Protein AF-A0A953TEG8-F1 (afdb_monomer_lite)

Radius of gyration: 15.18 Å; chains: 1; bounding box: 31×36×38 Å

pLDDT: mean 89.41, std 11.36, range [36.59, 98.0]

Structure (mmCIF, N/CA/C/O backbone):
data_AF-A0A953TEG8-F1
#
_entry.id   AF-A0A953TEG8-F1
#
loop_
_atom_site.group_PDB
_atom_site.id
_atom_site.type_symbol
_atom_site.label_atom_id
_atom_site.label_alt_id
_atom_site.label_comp_id
_atom_site.label_asym_id
_atom_site.label_entity_id
_atom_site.label_seq_id
_atom_site.pdbx_PDB_ins_code
_atom_site.Cartn_x
_atom_site.Cartn_y
_atom_site.Cartn_z
_atom_site.occupancy
_atom_site.B_iso_or_equiv
_atom_site.auth_seq_id
_atom_site.auth_comp_id
_atom_site.auth_asym_id
_atom_site.auth_atom_id
_atom_site.pdbx_PDB_model_num
ATOM 1 N N . MET A 1 1 ? 9.273 -15.640 18.720 1.00 50.25 1 MET A N 1
ATOM 2 C CA . MET A 1 1 ? 8.489 -15.093 17.585 1.00 50.25 1 MET A CA 1
ATOM 3 C C . MET A 1 1 ? 7.107 -15.757 17.525 1.00 50.25 1 MET A C 1
ATOM 5 O O . MET A 1 1 ? 6.851 -16.540 16.621 1.00 50.25 1 MET A O 1
ATOM 9 N N . SER A 1 2 ? 6.221 -15.516 18.503 1.00 67.19 2 SER A N 1
ATOM 10 C CA . SER A 1 2 ? 4.896 -16.177 18.557 1.00 67.19 2 SER A CA 1
ATOM 11 C C . SER A 1 2 ? 3.729 -15.282 18.980 1.00 67.19 2 SER A C 1
ATOM 13 O O . SER A 1 2 ? 2.612 -15.777 19.004 1.00 67.19 2 SER A O 1
ATOM 15 N N . LEU A 1 3 ? 3.955 -14.003 19.303 1.00 76.81 3 LEU A N 1
ATOM 16 C CA . LEU A 1 3 ? 2.916 -13.146 19.890 1.00 76.81 3 LEU A CA 1
ATOM 17 C C . LEU A 1 3 ? 1.739 -12.881 18.934 1.00 76.81 3 LEU A C 1
ATOM 19 O O . LEU A 1 3 ? 0.609 -12.800 19.384 1.00 76.81 3 LEU A O 1
ATOM 23 N N . PHE A 1 4 ? 2.000 -12.828 17.627 1.00 81.31 4 PHE A N 1
ATOM 24 C CA . PHE A 1 4 ? 1.013 -12.444 16.609 1.00 81.31 4 PHE A CA 1
ATOM 25 C C . PHE A 1 4 ? 0.633 -13.590 15.662 1.00 81.31 4 PHE A C 1
ATOM 27 O O . PHE A 1 4 ? 0.077 -13.370 14.592 1.00 81.31 4 PHE A O 1
ATOM 34 N N . ARG A 1 5 ? 0.978 -14.838 16.011 1.00 81.44 5 ARG A N 1
ATOM 35 C CA . ARG A 1 5 ? 0.771 -15.985 15.109 1.00 81.44 5 ARG A CA 1
ATOM 36 C C . ARG A 1 5 ? -0.701 -16.152 14.730 1.00 81.44 5 ARG A C 1
ATOM 38 O O . ARG A 1 5 ? -0.991 -16.420 13.569 1.00 81.44 5 ARG A O 1
ATOM 45 N N . ASP A 1 6 ? -1.595 -15.994 15.699 1.00 82.75 6 ASP A N 1
ATOM 46 C CA . ASP A 1 6 ? -3.031 -16.155 15.475 1.00 82.75 6 ASP A CA 1
ATOM 47 C C . ASP A 1 6 ? -3.627 -14.967 14.709 1.00 82.75 6 ASP A C 1
ATOM 49 O O . ASP A 1 6 ? -4.498 -15.168 13.869 1.00 82.75 6 ASP A O 1
ATOM 53 N N . GLU A 1 7 ? -3.099 -13.758 14.919 1.00 80.62 7 GLU A N 1
ATOM 54 C CA . GLU A 1 7 ? -3.535 -12.536 14.227 1.00 80.62 7 GLU A CA 1
ATOM 55 C C . GLU A 1 7 ? -3.206 -12.555 12.726 1.00 80.62 7 GLU A C 1
ATOM 57 O O . GLU A 1 7 ? -3.976 -12.040 11.917 1.00 80.62 7 GLU A O 1
ATOM 62 N N . PHE A 1 8 ? -2.086 -13.176 12.340 1.00 82.44 8 PHE A N 1
ATOM 63 C CA . PHE A 1 8 ? -1.664 -13.288 10.938 1.00 82.44 8 PHE A CA 1
ATOM 64 C C . PHE A 1 8 ? -2.173 -14.543 10.220 1.00 82.44 8 PHE A C 1
ATOM 66 O O . PHE A 1 8 ? -1.921 -14.711 9.026 1.00 82.44 8 PHE A O 1
ATOM 73 N N . ARG A 1 9 ? -2.893 -15.435 10.909 1.00 85.00 9 ARG A N 1
ATOM 74 C CA . ARG A 1 9 ? -3.441 -16.649 10.294 1.00 85.00 9 ARG A CA 1
ATOM 75 C C . ARG A 1 9 ? -4.372 -16.280 9.134 1.00 85.00 9 ARG A C 1
ATOM 77 O O . ARG A 1 9 ? -5.260 -15.456 9.306 1.00 85.00 9 ARG A O 1
ATOM 84 N N . GLY A 1 10 ? -4.209 -16.900 7.968 1.00 86.06 10 GLY A N 1
ATOM 85 C CA . GLY A 1 10 ? -4.976 -16.581 6.755 1.00 86.06 10 GLY A CA 1
ATOM 86 C C . GLY A 1 10 ? -4.390 -15.445 5.906 1.00 86.06 10 GLY A C 1
ATOM 87 O O . GLY A 1 10 ? -4.811 -15.259 4.762 1.00 86.06 10 GLY A O 1
ATOM 88 N N . TYR A 1 11 ? -3.400 -14.717 6.428 1.00 87.00 11 TYR A N 1
ATOM 89 C CA . TYR A 1 11 ? -2.637 -13.687 5.719 1.00 87.00 11 TYR A CA 1
ATOM 90 C C . TYR A 1 11 ? -1.202 -14.146 5.445 1.00 87.00 11 TYR A C 1
ATOM 92 O O . TYR A 1 11 ? -0.269 -13.348 5.448 1.00 87.00 11 TYR A O 1
ATOM 100 N N . GLU A 1 12 ? -1.017 -15.441 5.202 1.00 90.06 12 GLU A N 1
ATOM 101 C CA . GLU A 1 12 ? 0.268 -15.988 4.788 1.00 90.06 12 GLU A CA 1
ATOM 102 C C . GLU A 1 12 ? 0.712 -15.350 3.469 1.00 90.06 12 GLU A C 1
ATOM 104 O O . GLU A 1 12 ? -0.113 -15.042 2.600 1.00 90.06 12 GLU A O 1
ATOM 109 N N . GLU A 1 13 ? 2.021 -15.166 3.338 1.00 91.06 13 GLU A N 1
ATOM 110 C CA . GLU A 1 13 ? 2.660 -14.786 2.083 1.00 91.06 13 GLU A CA 1
ATOM 111 C C . GLU A 1 13 ? 2.422 -15.872 1.018 1.00 91.06 13 GLU A C 1
ATOM 113 O O . GLU A 1 13 ? 2.275 -17.049 1.367 1.00 91.06 13 GLU A O 1
ATOM 118 N N . PRO A 1 14 ? 2.378 -15.503 -0.271 1.00 92.69 14 PRO A N 1
ATOM 119 C CA . PRO A 1 14 ? 2.248 -16.480 -1.343 1.00 92.69 14 PRO A CA 1
ATOM 120 C C . PRO A 1 14 ? 3.464 -17.411 -1.382 1.00 92.69 14 PRO A C 1
ATOM 122 O O . PRO A 1 14 ? 4.595 -16.995 -1.123 1.00 92.69 14 PRO A O 1
ATOM 125 N N . GLU A 1 15 ? 3.224 -18.679 -1.720 1.00 92.31 15 GLU A N 1
ATOM 126 C CA . GLU A 1 15 ? 4.282 -19.691 -1.839 1.00 92.31 15 GLU A CA 1
ATOM 127 C C . GLU A 1 15 ? 5.174 -19.449 -3.066 1.00 92.31 15 GLU A C 1
ATOM 129 O O . GLU A 1 15 ? 6.363 -19.771 -3.040 1.00 92.31 15 GLU A O 1
ATOM 134 N N . ASP A 1 16 ? 4.606 -18.855 -4.120 1.00 94.62 16 ASP A N 1
ATOM 135 C CA . ASP A 1 16 ? 5.293 -18.506 -5.360 1.00 94.62 16 ASP A CA 1
ATOM 136 C C . ASP A 1 16 ? 5.200 -16.996 -5.621 1.00 94.62 16 ASP A C 1
ATOM 138 O O . ASP A 1 16 ? 4.123 -16.396 -5.598 1.00 94.62 16 ASP A O 1
ATOM 142 N N . ILE A 1 17 ? 6.345 -16.379 -5.919 1.00 92.69 17 ILE A N 1
ATOM 143 C CA . ILE A 1 17 ? 6.432 -14.969 -6.302 1.00 92.69 17 ILE A CA 1
ATOM 144 C C . ILE A 1 17 ? 5.639 -14.673 -7.577 1.00 92.69 17 ILE A C 1
ATOM 146 O O . ILE A 1 17 ? 5.140 -13.557 -7.723 1.00 92.69 17 ILE A O 1
ATOM 150 N N . GLN A 1 18 ? 5.487 -15.657 -8.470 1.00 94.00 18 GLN A N 1
ATOM 151 C CA . GLN A 1 18 ? 4.759 -15.495 -9.725 1.00 94.00 18 GLN A CA 1
ATOM 152 C C . GLN A 1 18 ? 3.316 -15.037 -9.493 1.00 94.00 18 GLN A C 1
ATOM 154 O O . GLN A 1 18 ? 2.820 -14.205 -10.246 1.00 94.00 18 GLN A O 1
ATOM 159 N N . GLU A 1 19 ? 2.682 -15.469 -8.399 1.00 95.12 19 GLU A N 1
ATOM 160 C CA . GLU A 1 19 ? 1.339 -15.013 -8.037 1.00 95.12 19 GLU A CA 1
ATOM 161 C C . GLU A 1 19 ? 1.294 -13.485 -7.834 1.00 95.12 19 GLU A C 1
ATOM 163 O O . GLU A 1 19 ? 0.378 -12.814 -8.310 1.00 95.12 19 GLU A O 1
ATOM 168 N N . LEU A 1 20 ? 2.310 -12.900 -7.189 1.00 94.62 20 LEU A N 1
ATOM 169 C CA . LEU A 1 20 ? 2.398 -11.445 -7.014 1.00 94.62 20 LEU A CA 1
ATOM 170 C C . LEU A 1 20 ? 2.681 -10.722 -8.331 1.00 94.62 20 LEU A C 1
ATOM 172 O O . LEU A 1 20 ? 2.139 -9.638 -8.553 1.00 94.62 20 LEU A O 1
ATOM 176 N N . LEU A 1 21 ? 3.512 -11.309 -9.195 1.00 94.38 21 LEU A N 1
ATOM 177 C CA . LEU A 1 21 ? 3.813 -10.738 -10.508 1.00 94.38 21 LEU A CA 1
ATOM 178 C C . LEU A 1 21 ? 2.554 -10.699 -11.384 1.00 94.38 21 LEU A C 1
ATOM 180 O O . LEU A 1 21 ? 2.261 -9.663 -11.978 1.00 94.38 21 LEU A O 1
ATOM 184 N N . ASP A 1 22 ? 1.758 -11.768 -11.374 1.00 94.88 22 ASP A N 1
ATOM 185 C CA . ASP A 1 22 ? 0.495 -11.855 -12.112 1.00 94.88 22 ASP A CA 1
ATOM 186 C C . ASP A 1 22 ? -0.525 -10.817 -11.615 1.00 94.88 22 ASP A C 1
ATOM 188 O O . ASP A 1 22 ? -1.248 -10.207 -12.408 1.00 94.88 22 ASP A O 1
ATOM 192 N N . TYR A 1 23 ? -0.566 -10.559 -10.303 1.00 96.00 23 TYR A N 1
ATOM 193 C CA . TYR A 1 23 ? -1.401 -9.499 -9.735 1.00 96.00 23 TYR A CA 1
ATOM 194 C C . TYR A 1 23 ? -0.942 -8.087 -10.103 1.00 96.00 23 TYR A C 1
ATOM 196 O O . TYR A 1 23 ? -1.779 -7.186 -10.220 1.00 96.00 23 TYR A O 1
ATOM 204 N N . ALA A 1 24 ? 0.364 -7.877 -10.259 1.00 95.62 24 ALA A N 1
ATOM 205 C CA . ALA A 1 24 ? 0.942 -6.580 -10.582 1.00 95.62 24 ALA A CA 1
ATOM 206 C C . ALA A 1 24 ? 0.857 -6.239 -12.077 1.00 95.62 24 ALA A C 1
ATOM 208 O O . ALA A 1 24 ? 0.708 -5.063 -12.419 1.00 95.62 24 ALA A O 1
ATOM 209 N N . GLU A 1 25 ? 0.884 -7.248 -12.951 1.00 94.56 25 GLU A N 1
ATOM 210 C CA . GLU A 1 25 ? 0.963 -7.107 -14.410 1.00 94.56 25 GLU A CA 1
ATOM 211 C C . GLU A 1 25 ? -0.034 -6.098 -15.023 1.00 94.56 25 GLU A C 1
ATOM 213 O O . GLU A 1 25 ? 0.379 -5.293 -15.862 1.00 94.56 25 GLU A O 1
ATOM 218 N N . PRO A 1 26 ? -1.317 -6.020 -14.598 1.00 94.69 26 PRO A N 1
ATOM 219 C CA . PRO A 1 26 ? -2.257 -5.047 -15.157 1.00 94.69 26 PRO A CA 1
ATOM 220 C C . PRO A 1 26 ? -1.872 -3.585 -14.900 1.00 94.69 26 PRO A C 1
ATOM 222 O O . PRO A 1 26 ? -2.360 -2.696 -15.606 1.00 94.69 26 PRO A O 1
ATOM 225 N N . TYR A 1 27 ? -1.058 -3.326 -13.878 1.00 94.38 27 TYR A N 1
ATOM 226 C CA . TYR A 1 27 ? -0.698 -1.993 -13.396 1.00 94.38 27 TYR A CA 1
ATOM 227 C C . TYR A 1 27 ? 0.745 -1.625 -13.726 1.00 94.38 27 TYR A C 1
ATOM 229 O O . TYR A 1 27 ? 1.034 -0.463 -14.006 1.00 94.38 27 TYR A O 1
ATOM 237 N N . LEU A 1 28 ? 1.634 -2.611 -13.657 1.00 90.19 28 LEU A N 1
ATOM 238 C CA . LEU A 1 28 ? 3.073 -2.440 -13.691 1.00 90.19 28 LEU A CA 1
ATOM 239 C C . LEU A 1 28 ? 3.666 -3.689 -14.365 1.00 90.19 28 LEU A C 1
ATOM 241 O O . LEU A 1 28 ? 3.789 -4.716 -13.699 1.00 90.19 28 LEU A O 1
ATOM 245 N N . PRO A 1 29 ? 3.995 -3.638 -15.673 1.00 85.56 29 PRO A N 1
ATOM 246 C CA . PRO A 1 29 ? 4.454 -4.818 -16.402 1.00 85.56 29 PRO A CA 1
ATOM 247 C C . PRO A 1 29 ? 5.731 -5.377 -15.774 1.00 85.56 29 PRO A C 1
ATOM 249 O O . PRO A 1 29 ? 6.787 -4.732 -15.837 1.00 85.56 29 PRO A O 1
ATOM 252 N N . ALA A 1 30 ? 5.644 -6.565 -15.178 1.00 76.44 30 ALA A N 1
ATOM 253 C CA . ALA A 1 30 ? 6.689 -7.137 -14.330 1.00 76.44 30 ALA A CA 1
ATOM 254 C C . ALA A 1 30 ? 7.964 -7.455 -15.124 1.00 76.44 30 ALA A C 1
ATOM 256 O O . ALA A 1 30 ? 9.082 -7.315 -14.628 1.00 76.44 30 ALA A O 1
ATOM 257 N N . MET A 1 31 ? 7.798 -7.823 -16.397 1.00 73.12 31 MET A N 1
ATOM 258 C CA . MET A 1 31 ? 8.906 -8.160 -17.296 1.00 73.12 31 MET A CA 1
ATOM 259 C C . MET A 1 31 ? 9.668 -6.936 -17.814 1.00 73.12 31 MET A C 1
ATOM 261 O O . MET A 1 31 ? 10.823 -7.058 -18.212 1.00 73.12 31 MET A O 1
ATOM 265 N N . SER A 1 32 ? 9.027 -5.763 -17.835 1.00 75.75 32 SER A N 1
ATOM 266 C CA . SER A 1 32 ? 9.655 -4.509 -18.290 1.00 75.75 32 SER A CA 1
ATOM 267 C C . SER A 1 32 ? 10.084 -3.619 -17.131 1.00 75.75 32 SER A C 1
ATOM 269 O O . SER A 1 32 ? 10.918 -2.733 -17.304 1.00 75.75 32 SER A O 1
ATOM 271 N N . THR A 1 33 ? 9.520 -3.857 -15.949 1.00 75.94 33 THR A N 1
ATOM 272 C CA . THR A 1 33 ? 9.756 -3.049 -14.766 1.00 75.94 33 THR A CA 1
ATOM 273 C C . THR A 1 33 ? 10.208 -3.952 -13.636 1.00 75.94 33 THR A C 1
ATOM 275 O O . THR A 1 33 ? 9.403 -4.602 -12.989 1.00 75.94 33 THR A O 1
ATOM 27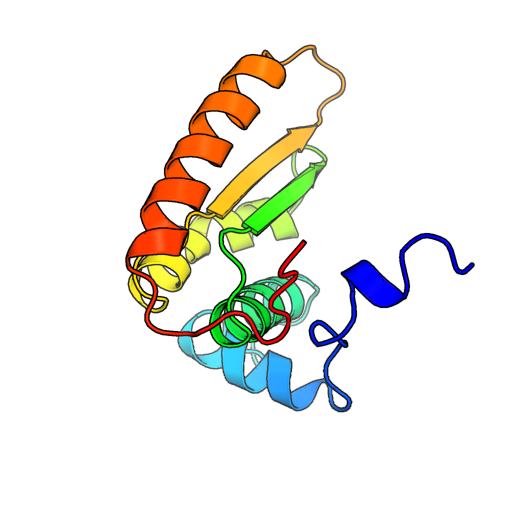8 N N . SER A 1 34 ? 11.513 -4.029 -13.402 1.00 73.81 34 SER A N 1
ATOM 279 C CA . SER A 1 34 ? 12.054 -4.785 -12.272 1.00 73.81 34 SER A CA 1
ATOM 280 C C . SER A 1 34 ? 12.064 -3.932 -11.004 1.00 73.81 34 SER A C 1
ATOM 282 O O . SER A 1 34 ? 12.395 -2.749 -11.055 1.00 73.81 34 SER A O 1
ATOM 284 N N . GLY A 1 35 ? 11.763 -4.540 -9.856 1.00 84.25 35 GLY A N 1
ATOM 285 C CA . GLY A 1 35 ? 11.977 -3.923 -8.546 1.00 84.25 35 GLY A CA 1
ATOM 286 C C . GLY A 1 35 ? 10.860 -4.176 -7.541 1.00 84.25 35 GLY A C 1
ATOM 287 O O . GLY A 1 35 ? 9.868 -4.849 -7.820 1.00 84.25 35 GLY A O 1
ATOM 288 N N . GLU A 1 36 ? 11.026 -3.598 -6.354 1.00 91.06 36 GLU A N 1
ATOM 289 C CA . GLU A 1 36 ? 10.123 -3.791 -5.214 1.00 91.06 36 GLU A CA 1
ATOM 290 C C . GLU A 1 36 ? 8.710 -3.258 -5.468 1.00 91.06 36 GLU A C 1
ATOM 292 O O . GLU A 1 36 ? 7.760 -3.785 -4.902 1.00 91.06 36 GLU A O 1
ATOM 297 N N . MET A 1 37 ? 8.544 -2.281 -6.365 1.00 93.19 37 MET A N 1
ATOM 298 C CA . MET A 1 37 ? 7.232 -1.725 -6.714 1.00 93.19 37 MET A CA 1
ATOM 299 C C . MET A 1 37 ? 6.285 -2.747 -7.339 1.00 93.19 37 MET A C 1
ATOM 301 O O . MET A 1 37 ? 5.103 -2.753 -7.013 1.00 93.19 37 MET A O 1
ATOM 305 N N . VAL A 1 38 ? 6.791 -3.671 -8.164 1.00 94.50 38 VAL A N 1
ATOM 306 C CA . VAL A 1 38 ? 5.966 -4.766 -8.703 1.00 94.50 38 VAL A CA 1
ATOM 307 C C . VAL A 1 38 ? 5.467 -5.650 -7.568 1.00 94.50 38 VAL A C 1
ATOM 309 O O . VAL A 1 38 ? 4.281 -5.951 -7.488 1.00 94.50 38 VAL A O 1
ATOM 312 N N . VAL A 1 39 ? 6.361 -6.009 -6.644 1.00 94.00 39 VAL A N 1
ATOM 313 C CA . VAL A 1 39 ? 6.021 -6.831 -5.479 1.00 94.00 39 VAL A CA 1
ATOM 314 C C . VAL A 1 39 ? 5.029 -6.098 -4.573 1.00 94.00 39 VAL A C 1
ATOM 316 O O . VAL A 1 39 ? 4.072 -6.707 -4.109 1.00 94.00 39 VAL A O 1
ATOM 319 N N . ASN A 1 40 ? 5.206 -4.794 -4.355 1.00 95.31 40 ASN A N 1
ATOM 320 C CA . ASN A 1 40 ? 4.342 -3.972 -3.507 1.00 95.31 40 ASN A CA 1
ATOM 321 C C . ASN A 1 40 ? 2.911 -3.871 -4.070 1.00 95.31 40 ASN A C 1
ATOM 323 O O . ASN A 1 40 ? 1.932 -4.131 -3.363 1.00 95.31 40 ASN A O 1
ATOM 327 N N . ILE A 1 41 ? 2.779 -3.596 -5.374 1.00 96.56 41 ILE A N 1
ATOM 328 C CA . ILE A 1 41 ? 1.480 -3.596 -6.061 1.00 96.56 41 ILE A CA 1
ATOM 329 C C . ILE A 1 41 ? 0.856 -4.997 -6.050 1.00 96.56 41 ILE A C 1
ATOM 331 O O . ILE A 1 41 ? -0.318 -5.141 -5.703 1.00 96.56 41 ILE A O 1
ATOM 335 N N . GLY A 1 42 ? 1.639 -6.033 -6.359 1.00 96.38 42 GLY A N 1
ATOM 336 C CA . GLY A 1 42 ? 1.187 -7.422 -6.327 1.00 96.38 42 GLY A CA 1
ATOM 337 C C . GLY A 1 42 ? 0.638 -7.819 -4.957 1.00 96.38 42 GLY A C 1
ATOM 338 O O . GLY A 1 42 ? -0.477 -8.331 -4.860 1.00 96.38 42 GLY A O 1
ATOM 339 N N . LYS A 1 43 ? 1.368 -7.504 -3.877 1.00 96.12 43 LYS A N 1
ATOM 340 C CA . LYS A 1 43 ? 0.944 -7.778 -2.494 1.00 96.12 43 LYS A CA 1
ATOM 341 C C . LYS A 1 43 ? -0.308 -7.008 -2.106 1.00 96.12 43 LYS A C 1
ATOM 343 O O . LYS A 1 43 ? -1.192 -7.573 -1.467 1.00 96.12 43 LYS A O 1
ATOM 348 N N . THR A 1 44 ? -0.407 -5.745 -2.515 1.00 97.00 44 THR A N 1
ATOM 349 C CA . THR A 1 44 ? -1.596 -4.918 -2.274 1.00 97.00 44 THR A CA 1
ATOM 350 C C . THR A 1 44 ? -2.847 -5.605 -2.825 1.00 97.00 44 THR A C 1
ATOM 352 O O . THR A 1 44 ? -3.841 -5.746 -2.115 1.00 97.00 44 THR A O 1
ATOM 355 N N . VAL A 1 45 ? -2.789 -6.100 -4.064 1.00 97.00 45 VAL A N 1
ATOM 356 C CA . VAL A 1 45 ? -3.910 -6.810 -4.699 1.00 97.00 45 VAL A CA 1
ATOM 357 C C . VAL A 1 45 ? -4.137 -8.185 -4.063 1.00 97.00 45 VAL A C 1
ATOM 359 O O . VAL A 1 45 ? -5.279 -8.534 -3.760 1.00 97.00 45 VAL A O 1
ATOM 362 N N . TYR A 1 46 ? -3.068 -8.949 -3.819 1.00 96.62 46 TYR A N 1
ATOM 363 C CA . TYR A 1 46 ? -3.123 -10.266 -3.177 1.00 96.62 46 TYR A CA 1
ATOM 364 C C . TYR A 1 46 ? -3.869 -10.209 -1.841 1.00 96.62 46 TYR A C 1
ATOM 366 O O . TYR A 1 46 ? -4.857 -10.916 -1.626 1.00 96.62 46 TYR A O 1
ATOM 374 N N . PHE A 1 47 ? -3.455 -9.304 -0.955 1.00 95.69 47 PHE A N 1
ATOM 375 C CA . PHE A 1 47 ? -4.061 -9.195 0.361 1.00 95.69 47 PHE A CA 1
ATOM 376 C C . PHE A 1 47 ? -5.423 -8.490 0.352 1.00 95.69 47 PHE A C 1
ATOM 378 O O . PHE A 1 47 ? -6.278 -8.825 1.176 1.00 95.69 47 PHE A O 1
ATOM 385 N N . ALA A 1 48 ? -5.689 -7.585 -0.599 1.00 95.12 48 ALA A N 1
ATOM 386 C CA . ALA A 1 48 ? -7.041 -7.066 -0.812 1.00 95.12 48 ALA A CA 1
ATOM 387 C C . ALA A 1 48 ? -8.030 -8.209 -1.103 1.00 95.12 48 ALA A C 1
ATOM 389 O O . ALA A 1 48 ? -9.111 -8.262 -0.511 1.00 95.12 48 ALA A O 1
ATOM 390 N N . ARG A 1 49 ? -7.625 -9.180 -1.935 1.00 93.00 49 ARG A N 1
ATOM 391 C CA . ARG A 1 49 ? -8.424 -10.373 -2.264 1.00 93.00 49 ARG A CA 1
ATOM 392 C C . ARG A 1 49 ? -8.519 -11.391 -1.125 1.00 93.00 49 ARG A C 1
ATOM 394 O O . ARG A 1 49 ? -9.503 -12.123 -1.063 1.00 93.00 49 ARG A O 1
ATOM 401 N N . LYS A 1 50 ? -7.572 -11.386 -0.181 1.00 92.88 50 LYS A N 1
ATOM 402 C CA . LYS A 1 50 ? -7.680 -12.089 1.117 1.00 92.88 50 LYS A CA 1
ATOM 403 C C . LYS A 1 50 ? -8.549 -11.349 2.147 1.00 92.88 50 LYS A C 1
ATOM 405 O O . LYS A 1 50 ? -8.686 -11.782 3.293 1.00 92.88 50 LYS A O 1
ATOM 410 N N . GLY A 1 51 ? -9.155 -10.234 1.748 1.00 92.81 51 GLY A N 1
ATOM 411 C CA . GLY A 1 51 ? -10.086 -9.494 2.579 1.00 92.81 51 GLY A CA 1
ATOM 412 C C . GLY A 1 51 ? -9.407 -8.580 3.591 1.00 92.81 51 GLY A C 1
ATOM 413 O O . GLY A 1 51 ? -9.983 -8.370 4.654 1.00 92.81 51 GLY A O 1
ATOM 414 N N . LEU A 1 52 ? -8.245 -7.991 3.298 1.00 93.25 52 LEU A N 1
ATOM 415 C CA . LEU A 1 52 ? -7.804 -6.807 4.049 1.00 93.25 52 LEU A CA 1
ATOM 416 C C . LEU A 1 52 ? -8.791 -5.643 3.893 1.00 93.25 52 LEU A C 1
ATOM 418 O O . LEU A 1 52 ? -9.564 -5.585 2.938 1.00 93.25 52 LEU A O 1
ATOM 422 N N . ASP A 1 53 ? -8.759 -4.715 4.849 1.00 95.75 53 ASP A N 1
ATOM 423 C CA . ASP A 1 53 ? -9.653 -3.548 4.899 1.00 95.75 53 ASP A CA 1
ATOM 424 C C . ASP A 1 53 ? -9.006 -2.242 4.432 1.00 95.75 53 ASP A C 1
ATOM 426 O O . ASP A 1 53 ? -9.676 -1.220 4.311 1.00 95.75 53 ASP A O 1
ATOM 430 N N . GLY A 1 54 ? -7.707 -2.278 4.163 1.00 96.56 54 GLY A N 1
ATOM 431 C CA . GLY A 1 54 ? -6.933 -1.140 3.702 1.00 96.56 54 GLY A CA 1
ATOM 432 C C . GLY A 1 54 ? -5.449 -1.477 3.636 1.00 96.56 54 GLY A C 1
ATOM 433 O O . GLY A 1 54 ? -5.018 -2.505 4.164 1.00 96.56 54 GLY A O 1
ATOM 434 N N . VAL A 1 55 ? -4.681 -0.602 2.994 1.00 97.44 55 VAL A N 1
ATOM 435 C CA . VAL A 1 55 ? -3.221 -0.685 2.912 1.00 97.44 55 VAL A CA 1
ATOM 436 C C . VAL A 1 55 ? -2.591 0.626 3.368 1.00 97.44 55 VAL A C 1
ATOM 438 O O . VAL A 1 55 ? -3.012 1.714 2.972 1.00 97.44 55 VAL A O 1
ATOM 441 N N . ILE A 1 56 ? -1.551 0.508 4.189 1.00 96.75 56 ILE A N 1
ATOM 442 C CA . ILE A 1 56 ? -0.660 1.612 4.523 1.00 96.75 56 ILE A CA 1
ATOM 443 C C . ILE A 1 56 ? 0.702 1.310 3.900 1.00 96.75 56 ILE A C 1
ATOM 445 O O . ILE A 1 56 ? 1.326 0.311 4.251 1.00 96.75 56 ILE A O 1
ATOM 449 N N . ASP A 1 57 ? 1.155 2.179 3.001 1.00 95.25 57 ASP A N 1
ATOM 450 C CA . ASP A 1 57 ? 2.506 2.149 2.441 1.00 95.25 57 ASP A CA 1
ATOM 451 C C . ASP A 1 57 ? 3.386 3.116 3.235 1.00 95.25 57 ASP A C 1
ATOM 453 O O . ASP A 1 57 ? 3.075 4.303 3.357 1.00 95.25 57 ASP A O 1
ATOM 457 N N . ILE A 1 58 ? 4.466 2.600 3.815 1.00 93.31 58 ILE A N 1
ATOM 458 C CA . ILE A 1 58 ? 5.413 3.382 4.604 1.00 93.31 58 ILE A CA 1
ATOM 459 C C . ILE A 1 58 ? 6.722 3.431 3.839 1.00 93.31 58 ILE A C 1
ATOM 461 O O . ILE A 1 58 ? 7.391 2.413 3.668 1.00 93.31 58 ILE A O 1
ATOM 465 N N . SER A 1 59 ? 7.109 4.632 3.432 1.00 92.31 59 SER A N 1
ATOM 466 C CA . SER A 1 59 ? 8.306 4.853 2.632 1.00 92.31 59 SER A CA 1
ATOM 467 C C . SER A 1 59 ? 9.130 6.009 3.210 1.00 92.31 59 SER A C 1
ATOM 469 O O . SER A 1 59 ? 8.563 6.988 3.700 1.00 92.31 59 SER A O 1
ATOM 471 N N . PRO A 1 60 ? 10.474 5.965 3.172 1.00 91.12 60 PRO A N 1
ATOM 472 C CA . PRO A 1 60 ? 11.260 7.162 3.441 1.00 91.12 60 PRO A CA 1
ATOM 473 C C . PRO A 1 60 ? 10.989 8.210 2.354 1.00 91.12 60 PRO A C 1
ATOM 475 O O . PRO A 1 60 ? 10.614 7.877 1.223 1.00 91.12 60 PRO A O 1
ATOM 478 N N . PHE A 1 61 ? 11.177 9.487 2.683 1.00 85.38 61 PHE A N 1
ATOM 479 C CA . PHE A 1 61 ? 11.067 10.555 1.691 1.00 85.38 61 PHE A CA 1
ATOM 480 C C . PHE A 1 61 ? 11.998 10.296 0.497 1.00 85.38 61 PHE A C 1
ATOM 482 O O . PHE A 1 61 ? 13.054 9.689 0.653 1.00 85.38 61 PHE A O 1
ATOM 489 N N . THR A 1 62 ? 11.556 10.708 -0.695 1.00 87.81 62 THR A N 1
ATOM 490 C CA . THR A 1 62 ? 12.184 10.433 -2.004 1.00 87.81 62 THR A CA 1
ATOM 491 C C . THR A 1 62 ? 12.374 8.959 -2.390 1.00 87.81 62 THR A C 1
ATOM 493 O O . THR A 1 62 ? 13.048 8.676 -3.383 1.00 87.81 62 THR A O 1
ATOM 496 N N . CYS A 1 63 ? 11.747 8.001 -1.695 1.00 92.62 63 CYS A N 1
ATOM 497 C CA . CYS A 1 63 ? 11.777 6.604 -2.122 1.00 92.62 63 CYS A CA 1
ATOM 498 C C . CYS A 1 63 ? 11.108 6.430 -3.497 1.00 92.62 63 CYS A C 1
ATOM 500 O O . CYS A 1 63 ? 9.900 6.615 -3.641 1.00 92.62 63 CYS A O 1
ATOM 502 N N . MET A 1 64 ? 11.887 6.023 -4.502 1.00 93.00 64 MET A N 1
ATOM 503 C CA . MET A 1 64 ? 11.393 5.750 -5.856 1.00 93.00 64 MET A CA 1
ATOM 504 C C . MET A 1 64 ? 10.255 4.718 -5.865 1.00 93.00 64 MET A C 1
ATOM 506 O O . MET A 1 64 ? 9.282 4.906 -6.588 1.00 93.00 64 MET A O 1
ATOM 510 N N . ASN A 1 65 ? 10.348 3.664 -5.044 1.00 91.50 65 ASN A N 1
ATOM 511 C CA . ASN A 1 65 ? 9.296 2.653 -4.914 1.00 91.50 65 ASN A CA 1
ATOM 512 C C . ASN A 1 65 ? 7.978 3.285 -4.433 1.00 91.50 65 ASN A C 1
ATOM 514 O O . ASN A 1 65 ? 6.957 3.152 -5.107 1.00 91.50 65 ASN A O 1
ATOM 518 N N . GLY A 1 66 ? 8.024 4.035 -3.326 1.00 92.75 66 GLY A N 1
ATOM 519 C CA . GLY A 1 66 ? 6.856 4.722 -2.773 1.00 92.75 66 GLY A CA 1
ATOM 520 C C . GLY A 1 66 ? 6.207 5.676 -3.777 1.00 92.75 66 GLY A C 1
ATOM 521 O O . GLY A 1 66 ? 4.998 5.608 -3.977 1.00 92.75 66 GLY A O 1
ATOM 522 N N . ILE A 1 67 ? 7.009 6.485 -4.483 1.00 94.44 67 ILE A N 1
ATOM 523 C CA . ILE A 1 67 ? 6.520 7.448 -5.488 1.00 94.44 67 ILE A CA 1
ATOM 524 C C . ILE A 1 67 ? 5.824 6.735 -6.653 1.00 94.44 67 ILE A C 1
ATOM 526 O O . ILE A 1 67 ? 4.745 7.145 -7.084 1.00 94.44 67 ILE A O 1
ATOM 530 N N . VAL A 1 68 ? 6.429 5.664 -7.178 1.00 94.38 68 VAL A N 1
ATOM 531 C CA . VAL A 1 68 ? 5.835 4.905 -8.285 1.00 94.38 68 VAL A CA 1
ATOM 532 C C . VAL A 1 68 ? 4.550 4.211 -7.836 1.00 94.38 68 VAL A C 1
ATOM 534 O O . VAL A 1 68 ? 3.543 4.283 -8.540 1.00 94.38 68 VAL A O 1
ATOM 537 N N . CYS A 1 69 ? 4.554 3.577 -6.662 1.00 95.69 69 CYS A N 1
ATOM 538 C CA . CYS A 1 69 ? 3.370 2.908 -6.134 1.00 95.69 69 CYS A CA 1
ATOM 539 C C . CYS A 1 69 ? 2.233 3.901 -5.862 1.00 95.69 69 CYS A C 1
ATOM 541 O O . CYS A 1 69 ? 1.096 3.639 -6.254 1.00 95.69 69 CYS A O 1
ATOM 543 N N . GLU A 1 70 ? 2.534 5.075 -5.298 1.00 95.94 70 GLU A N 1
ATOM 544 C CA . GLU A 1 70 ? 1.560 6.147 -5.058 1.00 95.94 70 GLU A CA 1
ATOM 545 C C . GLU A 1 70 ? 0.832 6.575 -6.333 1.00 95.94 70 GLU A C 1
ATOM 547 O O . GLU A 1 70 ? -0.389 6.734 -6.330 1.00 95.94 70 GLU A O 1
ATOM 552 N N . ALA A 1 71 ? 1.561 6.704 -7.444 1.00 95.94 71 ALA A N 1
ATOM 553 C CA . ALA A 1 71 ? 0.976 7.050 -8.736 1.00 95.94 71 ALA A CA 1
ATOM 554 C C . ALA A 1 71 ? 0.027 5.960 -9.276 1.00 95.94 71 ALA A C 1
ATOM 556 O O . ALA A 1 71 ? -0.883 6.252 -10.055 1.00 95.94 71 ALA A O 1
ATOM 557 N N . ILE A 1 72 ? 0.221 4.706 -8.861 1.00 96.44 72 ILE A N 1
ATOM 558 C CA . ILE A 1 72 ? -0.518 3.531 -9.340 1.00 96.44 72 ILE A CA 1
ATOM 559 C C . ILE A 1 72 ? -1.716 3.198 -8.438 1.00 96.44 72 ILE A C 1
ATOM 561 O O . ILE A 1 72 ? -2.758 2.738 -8.927 1.00 96.44 72 ILE A O 1
ATOM 565 N N . TYR A 1 73 ? -1.618 3.469 -7.135 1.00 97.56 73 TYR A N 1
ATOM 566 C CA . TYR A 1 73 ? -2.638 3.127 -6.146 1.00 97.56 73 TYR A CA 1
ATOM 567 C C . TYR A 1 73 ? -4.060 3.613 -6.453 1.00 97.56 73 TYR A C 1
ATOM 569 O O . TYR A 1 73 ? -4.987 2.854 -6.170 1.00 97.56 73 TYR A O 1
ATOM 577 N N . PRO A 1 74 ? -4.311 4.776 -7.089 1.00 97.94 74 PRO A N 1
ATOM 578 C CA . PRO A 1 74 ? -5.670 5.161 -7.471 1.00 97.94 74 PRO A CA 1
ATOM 579 C C . PRO A 1 74 ? -6.360 4.156 -8.403 1.00 97.94 74 PRO A C 1
ATOM 581 O O . PRO A 1 74 ? -7.578 3.968 -8.328 1.00 97.94 74 PRO A O 1
ATOM 584 N N . ARG A 1 75 ? -5.603 3.497 -9.291 1.00 98.00 75 ARG A N 1
ATOM 585 C CA . ARG A 1 75 ? -6.139 2.448 -10.166 1.00 98.00 75 ARG A CA 1
ATOM 586 C C . ARG A 1 75 ? -6.320 1.140 -9.403 1.00 98.00 75 ARG A C 1
ATOM 588 O O . ARG A 1 75 ? -7.398 0.563 -9.472 1.00 98.00 75 ARG A O 1
ATOM 595 N N . VAL A 1 76 ? -5.321 0.733 -8.618 1.00 97.94 76 VAL A N 1
ATOM 596 C CA . VAL A 1 76 ? -5.398 -0.472 -7.772 1.00 97.94 76 VAL A CA 1
ATOM 597 C C . VAL A 1 76 ? -6.584 -0.395 -6.815 1.00 97.94 76 VAL A C 1
ATOM 599 O O . VAL A 1 76 ? -7.348 -1.349 -6.709 1.00 97.94 76 VAL A O 1
ATOM 602 N N . SER A 1 77 ? -6.786 0.751 -6.164 1.00 97.94 77 SER A N 1
ATOM 603 C CA . SER A 1 77 ? -7.921 0.997 -5.278 1.00 97.94 77 SER A CA 1
ATOM 604 C C . SER A 1 77 ? -9.238 0.767 -6.015 1.00 97.94 77 SER A C 1
ATOM 606 O O . SER A 1 77 ? -10.048 -0.047 -5.579 1.00 97.94 77 SER A O 1
ATOM 608 N N . ARG A 1 78 ? -9.432 1.409 -7.175 1.00 97.81 78 ARG A N 1
ATOM 609 C CA . ARG A 1 78 ? -10.649 1.283 -7.994 1.00 97.81 78 ARG A CA 1
ATOM 610 C C . ARG A 1 78 ? -10.937 -0.160 -8.399 1.00 97.81 78 ARG A C 1
ATOM 612 O O . ARG A 1 78 ? -12.063 -0.622 -8.222 1.00 97.81 78 ARG A O 1
ATOM 619 N N . ASP A 1 79 ? -9.922 -0.856 -8.896 1.00 97.62 79 ASP A N 1
ATOM 620 C CA . ASP A 1 79 ? -10.036 -2.229 -9.390 1.00 97.62 79 ASP A CA 1
ATOM 621 C C . ASP A 1 79 ? -10.272 -3.224 -8.237 1.00 97.62 79 ASP A C 1
ATOM 623 O O . ASP A 1 79 ? -10.843 -4.295 -8.443 1.00 97.62 79 ASP A O 1
ATOM 627 N N . ASN A 1 80 ? -9.923 -2.840 -7.001 1.00 96.81 80 ASN A N 1
ATOM 628 C CA . ASN A 1 80 ? -10.161 -3.616 -5.786 1.00 96.81 80 ASN A CA 1
ATOM 629 C C . ASN A 1 80 ? -11.286 -3.019 -4.920 1.00 96.81 80 ASN A C 1
ATOM 631 O O . ASN A 1 80 ? -11.145 -2.834 -3.713 1.00 96.81 80 ASN A O 1
ATOM 635 N N . ALA A 1 81 ? -12.418 -2.701 -5.558 1.00 96.50 81 ALA A N 1
ATOM 636 C CA . ALA A 1 81 ? -13.643 -2.217 -4.913 1.00 96.50 81 ALA A CA 1
ATOM 637 C C . ALA A 1 81 ? -13.467 -0.940 -4.067 1.00 96.50 81 ALA A C 1
ATOM 639 O O . ALA A 1 81 ? -14.211 -0.698 -3.117 1.00 96.50 81 ALA A O 1
ATOM 640 N N . GLY A 1 82 ? -12.506 -0.088 -4.408 1.00 97.25 82 GLY A N 1
ATOM 641 C CA . GLY A 1 82 ? -12.204 1.142 -3.682 1.00 97.25 82 GLY A CA 1
ATOM 642 C C . GLY A 1 82 ? -11.572 0.898 -2.313 1.00 97.25 82 GLY A C 1
ATOM 643 O O . GLY A 1 82 ? -11.948 1.596 -1.369 1.00 97.25 82 GLY A O 1
ATOM 644 N N . ILE A 1 83 ? -10.690 -0.101 -2.182 1.00 97.75 83 ILE A N 1
ATOM 645 C CA . ILE A 1 83 ? -9.895 -0.319 -0.963 1.00 97.75 83 ILE A CA 1
ATOM 646 C C . ILE A 1 83 ? -9.082 0.948 -0.634 1.00 97.75 83 ILE A C 1
ATOM 648 O O . ILE A 1 83 ? -8.461 1.515 -1.542 1.00 97.75 83 ILE A O 1
ATOM 652 N N . PRO A 1 84 ? -9.095 1.447 0.616 1.00 98.00 84 PRO A N 1
ATOM 653 C CA . PRO A 1 84 ? -8.310 2.617 0.986 1.00 98.00 84 PRO A CA 1
ATOM 654 C C . PRO A 1 84 ? -6.825 2.265 1.029 1.00 98.00 84 PRO A C 1
ATOM 656 O O . PRO A 1 84 ? -6.425 1.286 1.658 1.00 98.00 84 PRO A O 1
ATOM 659 N N . ILE A 1 85 ? -6.012 3.084 0.365 1.00 98.00 85 ILE A N 1
ATOM 660 C CA . ILE A 1 85 ? -4.555 2.955 0.338 1.00 98.00 85 ILE A CA 1
ATOM 661 C C . ILE A 1 85 ? -3.967 4.310 0.722 1.00 98.00 85 ILE A C 1
ATOM 663 O O . ILE A 1 85 ? -4.354 5.328 0.140 1.00 98.00 85 ILE A O 1
ATOM 667 N N . ARG A 1 86 ? -3.075 4.344 1.715 1.00 95.81 86 ARG A N 1
ATOM 668 C CA . ARG A 1 86 ? -2.457 5.583 2.200 1.00 95.81 86 ARG A CA 1
ATOM 669 C C . ARG A 1 86 ? -0.942 5.451 2.267 1.00 95.81 86 ARG A C 1
ATOM 671 O O . ARG A 1 86 ? -0.434 4.581 2.964 1.00 95.81 86 ARG A O 1
ATOM 678 N N . ASN A 1 87 ? -0.246 6.376 1.611 1.00 93.69 87 ASN A N 1
ATOM 679 C CA . ASN A 1 87 ? 1.205 6.501 1.705 1.00 93.69 87 ASN A CA 1
ATOM 680 C C . ASN A 1 87 ? 1.583 7.464 2.831 1.00 93.69 87 ASN A C 1
ATOM 682 O O . ASN A 1 87 ? 1.093 8.597 2.864 1.00 93.69 87 ASN A O 1
ATOM 686 N N . PHE A 1 88 ? 2.478 7.031 3.715 1.00 92.88 88 PHE A N 1
ATOM 687 C CA . PHE A 1 88 ? 3.149 7.879 4.692 1.00 92.88 88 PHE A CA 1
ATOM 688 C C . PHE A 1 88 ? 4.631 7.977 4.350 1.00 92.88 88 PHE A C 1
ATOM 690 O O . PHE A 1 88 ? 5.350 6.974 4.351 1.00 92.88 88 PHE A O 1
ATOM 697 N N . TYR A 1 89 ? 5.078 9.205 4.088 1.00 91.56 89 TYR A N 1
ATOM 698 C CA . TYR A 1 89 ? 6.488 9.512 3.908 1.00 91.56 89 TYR A CA 1
ATOM 699 C C . TYR A 1 89 ? 7.098 10.013 5.208 1.00 91.56 89 TYR A C 1
ATOM 701 O O . TYR A 1 89 ? 6.537 10.885 5.868 1.00 91.56 89 TYR A O 1
ATOM 709 N N . PHE A 1 90 ? 8.274 9.489 5.537 1.00 89.44 90 PHE A N 1
ATOM 710 C CA . PHE A 1 90 ? 9.045 9.918 6.698 1.00 89.44 90 PHE A CA 1
ATOM 711 C C . PHE A 1 90 ? 10.328 10.619 6.239 1.00 89.44 90 PHE A C 1
ATOM 713 O O . PHE A 1 90 ? 11.179 10.010 5.589 1.00 89.44 90 PHE A O 1
ATOM 720 N N . ASP A 1 91 ? 10.462 11.902 6.576 1.00 87.31 91 ASP A N 1
ATOM 721 C CA . ASP A 1 91 ? 11.623 12.760 6.275 1.00 87.31 91 ASP A CA 1
ATOM 722 C C . ASP A 1 91 ? 12.353 13.255 7.542 1.00 87.31 91 ASP A C 1
ATOM 724 O O . ASP A 1 91 ? 13.281 14.057 7.462 1.00 87.31 91 ASP A O 1
ATOM 728 N N . GLY A 1 92 ? 11.947 12.771 8.721 1.00 80.00 92 GLY A N 1
ATOM 729 C CA . GLY A 1 92 ? 12.477 13.209 10.015 1.00 80.00 92 GLY A CA 1
ATOM 730 C C . GLY A 1 92 ? 11.800 14.457 10.592 1.00 80.00 92 GLY A C 1
ATOM 731 O O . GLY A 1 92 ? 12.202 14.912 11.663 1.00 80.00 92 GLY A O 1
ATOM 732 N N . THR A 1 93 ? 10.772 15.002 9.934 1.00 79.00 93 THR A N 1
ATOM 733 C CA . THR A 1 93 ? 9.943 16.094 10.464 1.00 79.00 93 THR A CA 1
ATOM 734 C C . THR A 1 93 ? 8.686 15.561 11.166 1.00 79.00 93 THR A C 1
ATOM 736 O O . THR A 1 93 ? 8.269 14.420 10.958 1.00 79.00 93 THR A O 1
ATOM 739 N N . GLN A 1 94 ? 8.083 16.370 12.049 1.00 62.84 94 GLN A N 1
ATOM 740 C CA . GLN A 1 94 ? 6.805 16.020 12.679 1.00 62.84 94 GLN A CA 1
ATOM 741 C C . GLN A 1 94 ? 5.652 16.232 11.693 1.00 62.84 94 GLN A C 1
ATOM 743 O O . GLN A 1 94 ? 5.351 17.362 11.314 1.00 62.84 94 GLN A O 1
ATOM 748 N N . SER A 1 95 ? 4.979 15.141 11.338 1.00 72.44 95 SER A N 1
ATOM 749 C CA . SER A 1 95 ? 3.662 15.146 10.699 1.00 72.44 95 SER A CA 1
ATOM 750 C C . SER A 1 95 ? 2.569 14.871 11.742 1.00 72.44 95 SER A C 1
ATOM 752 O O . S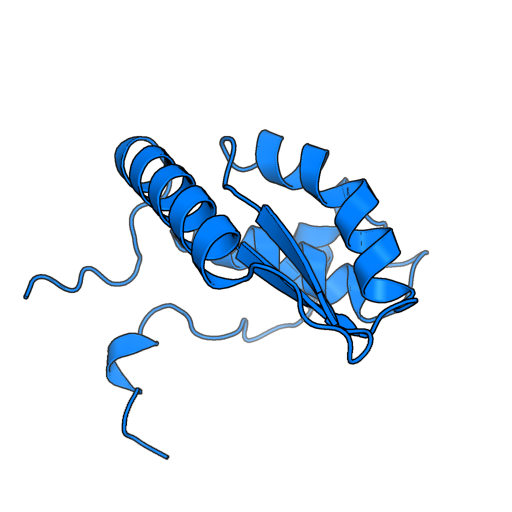ER A 1 95 ? 2.819 14.212 12.752 1.00 72.44 95 SER A O 1
ATOM 754 N N . ASP A 1 96 ? 1.353 15.383 11.513 1.00 82.75 96 ASP A N 1
ATOM 755 C CA . ASP A 1 96 ? 0.164 15.124 12.349 1.00 82.75 96 ASP A CA 1
ATOM 756 C C . ASP A 1 96 ? -0.391 13.709 12.066 1.00 82.75 96 ASP A C 1
ATOM 758 O O . ASP A 1 96 ? -1.465 13.524 11.491 1.00 82.75 96 ASP A O 1
ATOM 762 N N . LEU A 1 97 ? 0.417 12.693 12.394 1.00 87.94 97 LEU A N 1
ATOM 763 C CA . LEU A 1 97 ? 0.154 11.283 12.082 1.00 87.94 97 LEU A CA 1
ATOM 764 C C . LEU A 1 97 ? -1.117 10.764 12.752 1.00 87.94 97 LEU A C 1
ATOM 766 O O . LEU A 1 97 ? -1.853 9.992 12.140 1.00 87.94 97 LEU A O 1
ATOM 770 N N . ASP A 1 98 ? -1.395 11.194 13.983 1.00 90.75 98 ASP A N 1
ATOM 771 C CA . ASP A 1 98 ? -2.554 10.728 14.748 1.00 90.75 98 ASP A CA 1
ATOM 772 C C . ASP A 1 98 ? -3.864 11.073 14.033 1.00 90.75 98 ASP A C 1
ATOM 774 O O . ASP A 1 98 ? -4.760 10.232 13.903 1.00 90.75 98 ASP A O 1
ATOM 778 N N . ARG A 1 99 ? -3.962 12.298 13.505 1.00 91.88 99 ARG A N 1
ATOM 779 C CA . ARG A 1 99 ? -5.123 12.735 12.730 1.00 91.88 99 ARG A CA 1
ATOM 780 C C . ARG A 1 99 ? -5.270 11.943 11.434 1.00 91.88 99 ARG A C 1
ATOM 782 O O . ARG A 1 99 ? -6.372 11.483 11.126 1.00 91.88 99 ARG A O 1
ATOM 789 N N . ASP A 1 100 ? -4.186 11.793 10.679 1.00 92.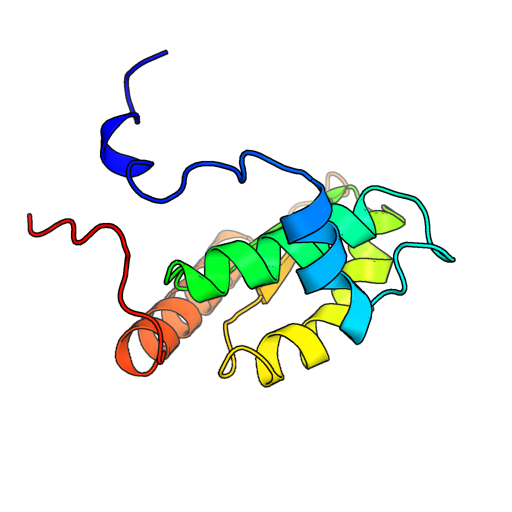69 100 ASP A N 1
ATOM 790 C CA . ASP A 1 100 ? -4.205 11.096 9.391 1.00 92.69 100 ASP A CA 1
ATOM 791 C C . ASP A 1 100 ? -4.570 9.614 9.551 1.00 92.69 100 ASP A C 1
ATOM 793 O O . ASP A 1 100 ? -5.388 9.089 8.789 1.00 92.69 100 ASP A O 1
ATOM 797 N N . ILE A 1 101 ? -4.019 8.948 10.571 1.00 94.81 101 ILE A N 1
ATOM 798 C CA . ILE A 1 101 ? -4.368 7.568 10.925 1.00 94.81 101 ILE A CA 1
ATOM 799 C C . ILE A 1 101 ? -5.841 7.490 11.334 1.00 94.81 101 ILE A C 1
ATOM 801 O O . ILE A 1 101 ? -6.547 6.592 10.879 1.00 94.81 101 ILE A O 1
ATOM 805 N N . GLY A 1 102 ? -6.334 8.441 12.134 1.00 96.19 102 GLY A N 1
ATOM 806 C CA . GLY A 1 102 ? -7.745 8.506 12.518 1.00 96.19 102 GLY A CA 1
ATOM 807 C C . GLY A 1 102 ? -8.688 8.556 11.312 1.00 96.19 102 GLY A C 1
ATOM 808 O O . GLY A 1 102 ? -9.632 7.769 11.231 1.00 96.19 102 G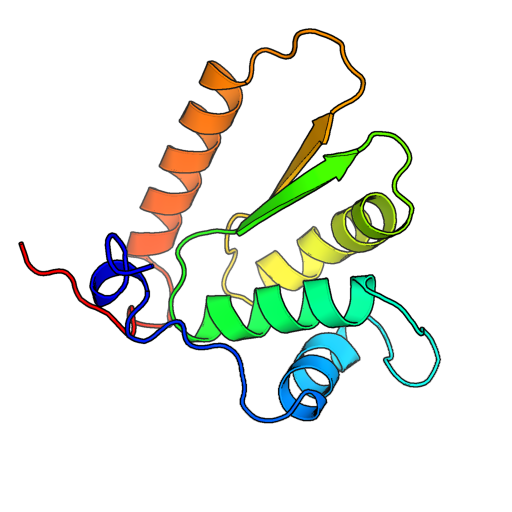LY A O 1
ATOM 809 N N . ILE A 1 103 ? -8.400 9.420 10.334 1.00 95.81 103 ILE A N 1
ATOM 810 C CA . ILE A 1 103 ? -9.178 9.519 9.086 1.00 95.81 103 ILE A CA 1
ATOM 811 C C . ILE A 1 103 ? -9.084 8.217 8.282 1.00 95.81 103 ILE A C 1
ATOM 813 O O . ILE A 1 103 ? -10.099 7.706 7.800 1.00 95.81 103 ILE A O 1
ATOM 817 N N . TYR A 1 104 ? -7.879 7.663 8.145 1.00 97.00 104 TYR A N 1
ATOM 818 C CA . TYR A 1 104 ? -7.655 6.420 7.413 1.00 97.00 104 TYR A CA 1
ATOM 819 C C . TYR A 1 104 ? -8.442 5.242 8.009 1.00 97.00 104 TYR A C 1
ATOM 821 O O . TYR A 1 104 ? -9.057 4.475 7.267 1.00 97.00 104 TYR A O 1
ATOM 829 N N . LEU A 1 105 ? -8.483 5.117 9.338 1.00 97.44 105 LEU A N 1
ATOM 830 C CA . LEU A 1 105 ? -9.221 4.049 10.012 1.00 97.44 105 LEU A CA 1
ATOM 831 C C . LEU A 1 105 ? -10.728 4.113 9.735 1.00 97.44 105 LEU A C 1
ATOM 833 O O . LEU A 1 105 ? -11.353 3.065 9.556 1.00 97.44 105 LEU A O 1
ATOM 837 N N . GLU A 1 106 ? -11.316 5.308 9.636 1.00 97.44 106 GLU A N 1
ATOM 838 C CA . GLU A 1 106 ? -12.735 5.435 9.274 1.00 97.44 106 GLU A CA 1
ATOM 839 C C . GLU A 1 106 ? -13.002 5.053 7.814 1.00 97.44 106 GLU A C 1
ATOM 841 O O . GLU A 1 106 ? -14.008 4.398 7.521 1.00 97.44 106 GLU A O 1
ATOM 846 N N . L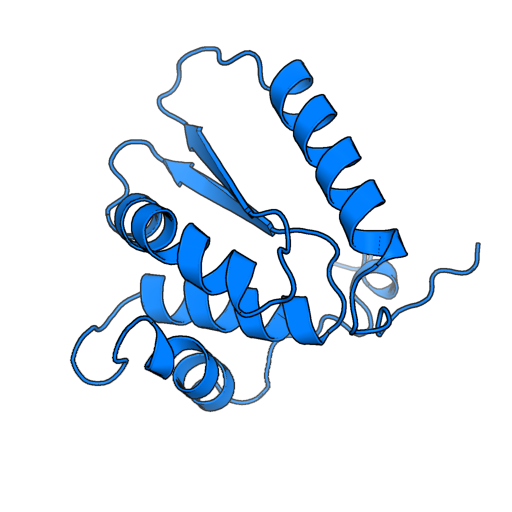EU A 1 107 ? -12.076 5.357 6.898 1.00 96.81 107 LEU A N 1
ATOM 847 C CA . LEU A 1 107 ? -12.156 4.874 5.515 1.00 96.81 107 LEU A CA 1
ATOM 848 C C . LEU A 1 107 ? -12.070 3.342 5.448 1.00 96.81 107 LEU A C 1
ATOM 850 O O . LEU A 1 107 ? -12.862 2.716 4.739 1.00 96.81 107 LEU A O 1
ATOM 854 N N . ALA A 1 108 ? -11.160 2.734 6.214 1.00 97.31 108 ALA A N 1
ATOM 855 C CA . ALA A 1 108 ? -11.000 1.282 6.285 1.00 97.31 108 ALA A CA 1
ATOM 856 C C . ALA A 1 108 ? -12.252 0.592 6.847 1.00 97.31 108 ALA A C 1
ATOM 858 O O . ALA A 1 108 ? -12.732 -0.383 6.270 1.00 97.31 108 ALA A O 1
ATOM 859 N N . ARG A 1 109 ? -12.857 1.132 7.913 1.00 96.31 109 ARG A N 1
ATOM 860 C CA . ARG A 1 109 ? -14.125 0.620 8.466 1.00 96.31 109 ARG A CA 1
ATOM 861 C C . ARG A 1 109 ? -15.285 0.744 7.483 1.00 96.31 109 ARG A C 1
ATOM 863 O O . ARG A 1 109 ? -16.091 -0.177 7.373 1.00 96.31 109 ARG A O 1
ATOM 870 N N . SER A 1 110 ? -15.375 1.854 6.749 1.00 96.38 110 SER A N 1
ATOM 871 C CA . SER A 1 110 ? -16.395 2.018 5.707 1.00 96.38 110 SER A CA 1
ATOM 872 C C . SER A 1 110 ? -16.214 0.997 4.580 1.00 96.38 110 SER A C 1
ATOM 874 O O . SER A 1 110 ? -17.185 0.388 4.130 1.00 96.38 110 SER A O 1
ATOM 876 N N . TYR A 1 111 ? -14.972 0.758 4.150 1.00 96.75 111 TYR A N 1
ATOM 877 C CA . TYR A 1 111 ? -14.663 -0.265 3.154 1.00 96.75 111 TYR A CA 1
ATOM 878 C C . TYR A 1 111 ? -14.967 -1.685 3.657 1.00 96.75 111 TYR A C 1
ATOM 880 O O . TYR A 1 111 ? -15.591 -2.458 2.929 1.00 96.75 111 TYR A O 1
ATOM 888 N N . GLN A 1 112 ? -14.630 -2.007 4.910 1.00 95.50 112 GLN A N 1
ATOM 889 C CA . GLN A 1 112 ? -14.906 -3.306 5.538 1.00 95.50 112 GLN A CA 1
ATOM 890 C C . GLN A 1 112 ? -16.372 -3.735 5.392 1.00 95.50 112 GLN A C 1
ATOM 892 O O . GLN A 1 112 ? -16.647 -4.912 5.171 1.00 95.50 112 GLN A O 1
ATOM 897 N N . GLN A 1 113 ? -17.313 -2.793 5.500 1.00 93.12 113 GLN A N 1
ATOM 898 C CA . GLN A 1 113 ? -18.753 -3.066 5.433 1.00 93.12 113 GLN A CA 1
ATOM 899 C C . GLN A 1 113 ? -19.253 -3.410 4.022 1.00 93.12 113 GLN A C 1
ATOM 901 O O . GLN A 1 113 ? -20.322 -4.000 3.884 1.00 93.12 113 GLN A O 1
ATOM 906 N N . ARG A 1 114 ? -18.512 -3.025 2.975 1.00 94.00 114 ARG A N 1
ATOM 907 C CA . ARG A 1 114 ? -18.956 -3.107 1.570 1.00 94.00 114 ARG A CA 1
ATOM 908 C C . ARG A 1 114 ? -18.041 -3.922 0.657 1.00 94.00 114 ARG A C 1
ATOM 910 O O . ARG A 1 114 ? -18.376 -4.103 -0.512 1.00 94.00 114 ARG A O 1
ATOM 917 N N . LYS A 1 115 ? -16.868 -4.345 1.135 1.00 94.25 115 LYS A N 1
ATOM 918 C CA . LYS A 1 115 ? -15.892 -5.070 0.316 1.00 94.25 115 LYS A CA 1
ATOM 919 C C . LYS A 1 115 ? -16.452 -6.419 -0.164 1.00 94.25 115 LYS A C 1
ATOM 921 O O . LYS A 1 115 ? -17.202 -7.063 0.569 1.00 94.25 115 LYS A O 1
ATOM 926 N N . PRO A 1 116 ? -16.064 -6.884 -1.363 1.00 93.81 116 PRO A N 1
ATOM 927 C CA . PRO A 1 116 ? -16.575 -8.135 -1.918 1.00 93.81 116 PRO A CA 1
ATOM 928 C C . PRO A 1 116 ? -15.869 -9.381 -1.361 1.00 93.81 116 PRO A C 1
ATOM 930 O O . PRO A 1 116 ? -16.417 -10.478 -1.452 1.00 93.81 116 PRO A O 1
ATOM 933 N N . TRP A 1 117 ? -14.669 -9.233 -0.788 1.00 92.31 117 TRP A N 1
ATOM 934 C CA . TRP A 1 117 ? -13.887 -10.353 -0.258 1.00 92.31 117 TRP A CA 1
ATOM 935 C C . TRP A 1 117 ? -14.078 -10.489 1.256 1.00 92.31 117 TRP A C 1
ATOM 937 O O . TRP A 1 117 ? -13.749 -9.550 1.991 1.00 92.31 117 TRP A O 1
ATOM 947 N N . PRO A 1 118 ? -14.583 -11.631 1.759 1.00 87.88 118 PRO A N 1
ATOM 948 C CA . PRO A 1 118 ? -14.651 -11.870 3.195 1.00 87.88 118 PRO A CA 1
ATOM 949 C C . PRO A 1 118 ? -13.236 -11.946 3.781 1.00 87.88 118 PRO A C 1
ATOM 951 O O . PRO A 1 118 ? -12.297 -12.360 3.102 1.00 87.88 118 PRO A O 1
ATOM 954 N N . ARG A 1 119 ? -13.074 -11.566 5.055 1.00 86.69 119 ARG A N 1
ATOM 955 C CA . ARG A 1 119 ? -11.799 -11.795 5.751 1.00 86.69 119 ARG A CA 1
ATOM 956 C C . ARG A 1 119 ? -11.542 -13.299 5.807 1.00 86.69 119 ARG A C 1
ATOM 958 O O . ARG A 1 119 ? -12.395 -14.036 6.299 1.00 86.69 119 ARG A O 1
ATOM 965 N N . VAL A 1 120 ? -10.362 -13.735 5.365 1.00 81.31 120 VAL A N 1
ATOM 966 C CA . VAL A 1 120 ? -9.928 -15.137 5.518 1.00 81.31 120 VAL A CA 1
ATOM 967 C C . VAL A 1 120 ? -9.860 -15.517 7.004 1.00 81.31 120 VAL A C 1
ATOM 969 O O . VAL A 1 120 ? -10.185 -16.644 7.374 1.00 81.31 120 VAL A O 1
ATOM 972 N N . HIS A 1 121 ? -9.540 -14.549 7.870 1.00 68.00 121 HIS A N 1
ATOM 973 C CA . HIS A 1 121 ? -9.645 -14.682 9.319 1.00 68.00 121 HIS A CA 1
ATOM 974 C C . HIS A 1 121 ? -10.796 -13.840 9.881 1.00 68.00 121 HIS A C 1
ATOM 976 O O . HIS A 1 121 ? -10.733 -12.611 9.951 1.00 68.00 121 HIS A O 1
ATOM 982 N N . SER A 1 122 ? -11.862 -14.512 10.310 1.00 54.16 122 SER A N 1
ATOM 983 C CA . SER A 1 122 ? -12.840 -13.934 11.227 1.00 54.16 122 SER A CA 1
ATOM 984 C C . SER A 1 122 ? -12.280 -14.078 12.639 1.00 54.16 122 SER A C 1
ATOM 986 O O . SER A 1 122 ? -12.384 -15.145 13.238 1.00 54.16 122 SER A O 1
ATOM 988 N N . SER A 1 123 ? -11.694 -13.016 13.193 1.00 49.53 123 SER A N 1
ATOM 989 C CA . SER A 1 123 ? -11.623 -12.913 14.648 1.00 49.53 123 SER A CA 1
ATOM 990 C C . SER A 1 123 ? -13.034 -12.574 15.137 1.00 49.53 123 SER A C 1
ATOM 992 O O . SER A 1 123 ? -13.401 -11.409 15.292 1.00 49.53 123 SER A O 1
ATOM 994 N N . ALA A 1 124 ? -13.872 -13.595 15.289 1.00 44.69 124 ALA A N 1
ATOM 995 C CA . ALA A 1 124 ? -14.958 -13.526 16.248 1.00 44.69 124 ALA A CA 1
ATOM 996 C C . ALA A 1 124 ? -14.316 -13.643 17.638 1.00 44.69 124 ALA A C 1
ATOM 998 O O . ALA A 1 124 ? -13.992 -14.742 18.085 1.00 44.69 124 ALA A O 1
ATOM 999 N N . ALA A 1 125 ? -14.080 -12.493 18.264 1.00 36.59 125 ALA A N 1
ATOM 1000 C CA . ALA A 1 125 ? -13.915 -12.328 19.702 1.00 36.59 125 ALA A CA 1
ATOM 1001 C C . ALA A 1 125 ? -14.518 -10.974 20.081 1.00 36.59 125 ALA A C 1
ATOM 1003 O O . ALA A 1 125 ? -14.164 -9.978 19.408 1.00 36.59 125 ALA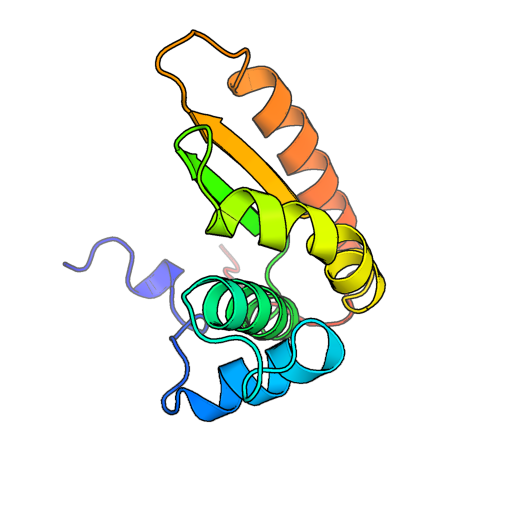 A O 1
#

Secondary structure (DSSP, 8-state):
--TTTTTTTT-PPPSSHHHHHHHHTTTS-TTT--SHHHHHHHHHHHHHHTT-S-EEEEEETT-HHHHHHHHHHHHHHHHTTT--EEEEEESSSPP-HHHHHHHHHHHHHHHHTT-SSPPSS----

Foldseek 3Di:
DPPCVLVCPLVDDDPDLVQLLVQQCVQANPVVDPDCLSNVSSSQLVVLQLPQLAEEAEEEPPDPSLVSNVVRVVVSCVVQVNRYYYYDYDDPDDDPVVVVVVVSVVSSVVSSVPGPHDNSDDPPD

Sequence (125 aa):
MSLFRDEFRGYEEPEDIQELLDYAEPYLPAMSTSGEMVVNIGKTVYFARKGLDGVIDISPFTCMNGIVCEAIYPRVSRDNAGIPIRNFYFDGTQSDLDRDIGIYLELARSYQQRKPWPRVHSSAA